Protein AF-A0AAJ2X4T7-F1 (afdb_monomer_lite)

Foldseek 3Di:
DEDEDAEDDPDDCQVQLVVQVVCVVVVVDAYAAEYEHNYPQVVSVSSHPDRHWYFDHPVVVQVVVLVVVQVVQVVPDDVPDDDDRDDQCPPPHRTHD

InterPro domains:
  IPR036465 von Willebrand factor A-like domain superfamily [G3DSA:3.40.50.410] (1-83)
  IPR036465 von Willebrand factor A-like domain superfamily [SSF53300] (1-52)

Structure (mmCIF, N/CA/C/O backbone):
data_AF-A0AAJ2X4T7-F1
#
_entry.id   AF-A0AAJ2X4T7-F1
#
loop_
_atom_site.group_PDB
_atom_site.id
_atom_site.type_symbol
_atom_site.label_atom_id
_atom_site.label_alt_id
_atom_site.label_comp_id
_atom_site.label_asym_id
_atom_site.label_entity_id
_atom_site.label_seq_id
_atom_site.pdbx_PDB_ins_code
_atom_site.Cartn_x
_atom_site.Cartn_y
_atom_site.Cartn_z
_atom_site.occupancy
_atom_site.B_iso_or_equiv
_atom_site.auth_seq_id
_atom_site.auth_comp_id
_atom_site.auth_asym_id
_atom_site.auth_atom_id
_atom_site.pdbx_PDB_model_num
ATOM 1 N N . MET A 1 1 ? 6.570 3.878 4.299 1.00 87.31 1 MET A N 1
ATOM 2 C CA . MET A 1 1 ? 6.240 4.659 3.092 1.00 87.31 1 MET A CA 1
ATOM 3 C C . MET A 1 1 ? 4.856 4.251 2.613 1.00 87.31 1 MET A C 1
ATOM 5 O O . MET A 1 1 ? 4.549 3.065 2.663 1.00 87.31 1 MET A O 1
ATOM 9 N N . PHE A 1 2 ? 4.034 5.217 2.200 1.00 91.25 2 PHE A N 1
ATOM 10 C CA . PHE A 1 2 ? 2.696 4.983 1.649 1.00 91.25 2 PHE A CA 1
ATOM 11 C C . PHE A 1 2 ? 2.661 5.442 0.196 1.00 91.25 2 PHE A C 1
ATOM 13 O O . PHE A 1 2 ? 3.102 6.550 -0.100 1.00 91.25 2 PHE A O 1
ATOM 20 N N . LEU A 1 3 ? 2.119 4.598 -0.675 1.00 94.00 3 LEU A N 1
ATOM 21 C CA . LEU A 1 3 ? 1.704 4.953 -2.026 1.00 94.00 3 LEU A CA 1
ATOM 22 C C . LEU A 1 3 ? 0.180 4.881 -2.061 1.00 94.00 3 LEU A C 1
ATOM 24 O O . LEU A 1 3 ? -0.373 3.834 -1.739 1.00 94.00 3 LEU A O 1
ATOM 28 N N . ILE A 1 4 ? -0.481 5.973 -2.439 1.00 95.12 4 ILE A N 1
ATOM 29 C CA . ILE A 1 4 ? -1.933 6.014 -2.625 1.00 95.12 4 ILE A CA 1
ATOM 30 C C . ILE A 1 4 ? -2.214 6.467 -4.057 1.00 95.12 4 ILE A C 1
ATOM 32 O O . ILE A 1 4 ? -1.701 7.507 -4.465 1.00 95.12 4 ILE A O 1
ATOM 36 N N . THR A 1 5 ? -2.981 5.693 -4.824 1.00 94.75 5 THR A N 1
ATOM 37 C CA . THR A 1 5 ? -3.282 6.000 -6.234 1.00 94.75 5 THR A CA 1
ATOM 38 C C . THR A 1 5 ? -4.647 5.464 -6.647 1.00 94.75 5 THR A C 1
ATOM 40 O O . THR A 1 5 ? -5.119 4.490 -6.073 1.00 94.75 5 THR A O 1
ATOM 43 N N . ASP A 1 6 ? -5.261 6.097 -7.637 1.00 93.62 6 ASP A N 1
ATOM 44 C CA . ASP A 1 6 ? -6.501 5.715 -8.318 1.00 93.62 6 ASP A CA 1
ATOM 45 C C . ASP A 1 6 ? -6.266 5.270 -9.777 1.00 93.62 6 ASP A C 1
ATOM 47 O O . ASP A 1 6 ? -7.220 5.076 -10.525 1.00 93.62 6 ASP A O 1
ATOM 51 N N . GLY A 1 7 ? -5.005 5.098 -10.195 1.00 92.25 7 GLY A N 1
ATOM 52 C CA . GLY A 1 7 ? -4.654 4.860 -11.596 1.00 92.25 7 GLY A CA 1
ATOM 53 C C . GLY A 1 7 ? -3.581 3.797 -11.826 1.00 92.25 7 GLY A C 1
ATOM 54 O O . GLY A 1 7 ? -3.262 2.983 -10.954 1.00 92.25 7 GLY A O 1
ATOM 55 N N . SER A 1 8 ? -3.024 3.820 -13.037 1.00 92.12 8 SER A N 1
ATOM 56 C CA . SER A 1 8 ? -1.947 2.936 -13.495 1.00 92.12 8 SER A CA 1
ATOM 57 C C . SER A 1 8 ? -0.673 3.741 -13.767 1.00 92.12 8 SER A C 1
ATOM 59 O O . SER A 1 8 ? -0.764 4.907 -14.162 1.00 92.12 8 SER A O 1
ATOM 61 N N . PRO A 1 9 ? 0.526 3.152 -13.606 1.00 90.50 9 PRO A N 1
ATOM 62 C CA . PRO A 1 9 ? 1.765 3.836 -13.959 1.00 90.50 9 PRO A CA 1
ATOM 63 C C . PRO A 1 9 ? 1.812 4.221 -15.441 1.00 90.50 9 PRO A C 1
ATOM 65 O O . PRO A 1 9 ? 1.490 3.412 -16.309 1.00 90.50 9 PRO A O 1
ATOM 68 N N . THR A 1 10 ? 2.280 5.433 -15.727 1.00 92.50 10 THR A N 1
ATOM 69 C CA . THR A 1 10 ? 2.510 5.936 -17.093 1.00 92.50 10 THR A CA 1
ATOM 70 C C . THR A 1 10 ? 3.921 5.659 -17.608 1.00 92.50 10 THR A C 1
ATOM 72 O O . THR A 1 10 ? 4.160 5.723 -18.809 1.00 92.50 10 THR A O 1
ATOM 75 N N . ASP A 1 11 ? 4.845 5.322 -16.706 1.00 92.75 11 ASP A N 1
ATOM 76 C CA . ASP A 1 11 ? 6.278 5.201 -16.970 1.00 92.75 11 ASP A CA 1
ATOM 77 C C . ASP A 1 11 ? 6.858 3.898 -16.396 1.00 92.75 11 ASP A C 1
ATOM 79 O O . ASP A 1 11 ? 6.178 3.107 -15.733 1.00 92.75 11 ASP A O 1
ATOM 83 N N . ALA A 1 12 ? 8.151 3.669 -16.632 1.00 94.94 12 ALA A N 1
ATOM 84 C CA . ALA A 1 12 ? 8.864 2.496 -16.135 1.00 94.94 12 ALA A CA 1
ATOM 85 C C . ALA A 1 12 ? 8.950 2.477 -14.593 1.00 94.94 12 ALA A C 1
ATOM 87 O O . ALA A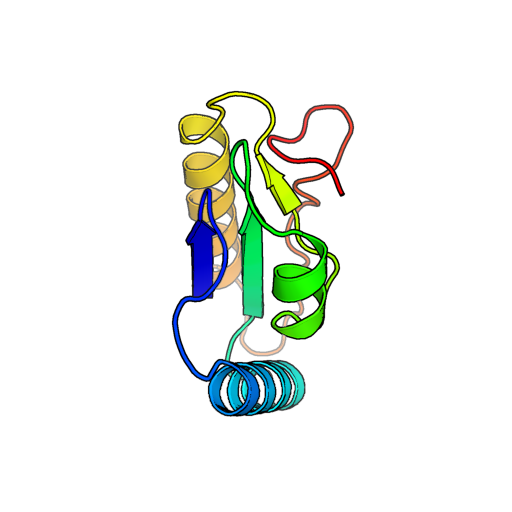 1 12 ? 9.729 3.205 -13.978 1.00 94.94 12 ALA A O 1
ATOM 88 N N . TRP A 1 13 ? 8.185 1.585 -13.962 1.00 95.44 13 TRP A N 1
ATOM 89 C CA . TRP A 1 13 ? 8.082 1.439 -12.504 1.00 95.44 13 TRP A CA 1
ATOM 90 C C . TRP A 1 13 ? 8.900 0.264 -11.939 1.00 95.44 13 TRP A C 1
ATOM 92 O O . TRP A 1 13 ? 9.069 0.142 -10.725 1.00 95.44 13 TRP A O 1
ATOM 102 N N . GLN A 1 14 ? 9.451 -0.603 -12.794 1.00 96.94 14 GLN A N 1
ATOM 103 C CA . GLN A 1 14 ? 10.110 -1.853 -12.396 1.00 96.94 14 GLN A CA 1
ATOM 104 C C . GLN A 1 14 ? 11.338 -1.609 -11.510 1.00 96.94 14 GLN A C 1
ATOM 106 O O . GLN A 1 14 ? 11.561 -2.334 -10.540 1.00 96.94 14 GLN A O 1
ATOM 111 N N . ARG A 1 15 ? 12.114 -0.552 -11.794 1.00 96.88 15 ARG A N 1
ATOM 112 C CA . ARG A 1 15 ? 13.255 -0.162 -10.952 1.00 96.88 15 ARG A CA 1
ATOM 113 C C . ARG A 1 15 ? 12.800 0.269 -9.557 1.00 96.88 15 ARG A C 1
ATOM 115 O O . ARG A 1 15 ? 13.411 -0.140 -8.576 1.00 96.88 15 ARG A O 1
ATOM 122 N N . ALA A 1 16 ? 11.727 1.053 -9.460 1.00 94.75 16 ALA A N 1
ATOM 123 C CA . ALA A 1 16 ? 11.167 1.456 -8.172 1.00 94.75 16 ALA A CA 1
ATOM 124 C C . ALA A 1 16 ? 10.670 0.236 -7.382 1.00 94.75 16 ALA A C 1
ATOM 126 O O . ALA A 1 16 ? 10.964 0.115 -6.198 1.00 94.75 16 ALA A O 1
ATOM 127 N N . ALA A 1 17 ? 10.017 -0.717 -8.049 1.00 96.44 17 ALA A N 1
ATOM 128 C CA . ALA A 1 17 ? 9.589 -1.969 -7.431 1.00 96.44 17 ALA A CA 1
ATOM 129 C C . ALA A 1 17 ? 10.761 -2.822 -6.905 1.00 96.44 17 ALA A C 1
ATOM 131 O O . ALA A 1 17 ? 10.622 -3.494 -5.885 1.00 96.44 17 ALA A O 1
ATOM 132 N N . ALA A 1 18 ? 11.917 -2.819 -7.576 1.00 97.06 18 ALA A N 1
ATOM 133 C CA . ALA A 1 18 ? 13.117 -3.491 -7.070 1.00 97.06 18 ALA A CA 1
ATOM 134 C C . ALA A 1 18 ? 13.653 -2.810 -5.797 1.00 97.06 18 ALA A C 1
ATOM 136 O O . ALA A 1 18 ? 13.921 -3.488 -4.808 1.00 97.06 18 ALA A O 1
ATOM 137 N N . LEU A 1 19 ? 13.718 -1.475 -5.792 1.00 96.12 19 LEU A N 1
ATOM 138 C CA . LEU A 1 19 ? 14.166 -0.689 -4.636 1.00 96.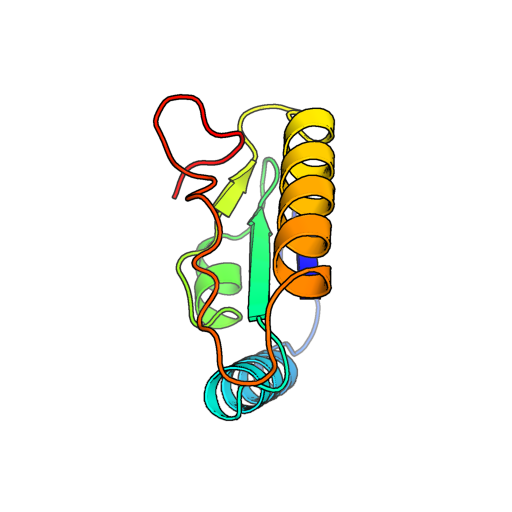12 19 LEU A CA 1
ATOM 139 C C . LEU A 1 19 ? 13.224 -0.822 -3.432 1.00 96.12 19 LEU A C 1
ATOM 141 O O . LEU A 1 19 ? 13.683 -0.881 -2.294 1.00 96.12 19 LEU A O 1
ATOM 145 N N . VAL A 1 20 ? 11.909 -0.898 -3.668 1.00 96.12 20 VAL A N 1
ATOM 146 C CA . VAL A 1 20 ? 10.919 -1.161 -2.612 1.00 96.12 20 VAL A CA 1
ATOM 147 C C . VAL A 1 20 ? 11.191 -2.510 -1.951 1.00 96.12 20 VAL A C 1
ATOM 149 O O . VAL A 1 20 ? 11.310 -2.570 -0.729 1.00 96.12 20 VAL A O 1
ATOM 152 N N . ARG A 1 21 ? 11.359 -3.574 -2.746 1.00 95.00 21 ARG A N 1
ATOM 153 C CA . ARG A 1 21 ? 11.657 -4.917 -2.225 1.00 95.00 21 ARG A CA 1
ATOM 154 C C . ARG A 1 21 ? 1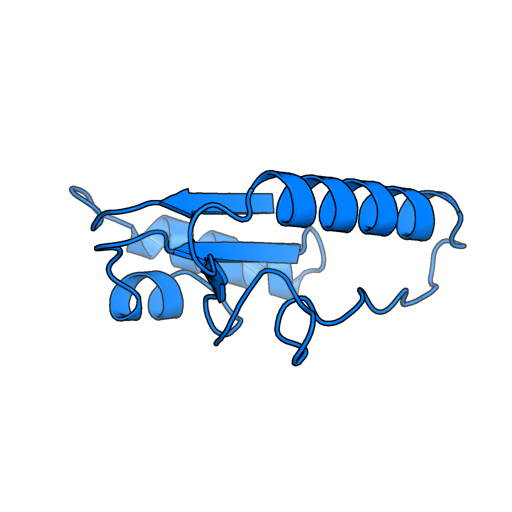2.954 -4.954 -1.429 1.00 95.00 21 ARG A C 1
ATOM 156 O O . ARG A 1 21 ? 12.987 -5.541 -0.353 1.00 95.00 21 ARG A O 1
ATOM 163 N N . GLU A 1 22 ? 14.010 -4.325 -1.938 1.00 95.94 22 GLU A N 1
ATOM 164 C CA . GLU A 1 22 ? 15.297 -4.245 -1.244 1.00 95.94 22 GLU A CA 1
ATOM 165 C C . GLU A 1 22 ? 15.173 -3.490 0.088 1.00 95.94 22 GLU A C 1
ATOM 167 O O . GLU A 1 22 ? 15.645 -3.966 1.122 1.00 95.94 22 GLU A O 1
ATOM 172 N N . GLY A 1 23 ? 14.486 -2.344 0.093 1.00 93.81 23 GLY A N 1
ATOM 173 C CA . GLY A 1 23 ? 14.264 -1.542 1.295 1.00 93.81 23 GLY A CA 1
ATOM 174 C C . GLY A 1 23 ? 13.436 -2.256 2.366 1.00 93.81 23 GLY A C 1
ATOM 175 O O . GLY A 1 23 ? 13.742 -2.140 3.554 1.00 93.81 23 GLY A O 1
ATOM 176 N N . GLU A 1 24 ? 12.431 -3.040 1.967 1.00 92.19 24 GLU A N 1
ATOM 177 C CA . GLU A 1 24 ? 11.662 -3.869 2.901 1.00 92.19 24 GLU A CA 1
ATOM 178 C C . GLU A 1 24 ? 12.466 -5.080 3.400 1.00 92.19 24 GLU A C 1
ATOM 180 O O . GLU A 1 24 ? 12.462 -5.362 4.599 1.00 92.19 24 GLU A O 1
ATOM 185 N N . ALA A 1 25 ? 13.209 -5.766 2.523 1.00 92.00 25 ALA A N 1
ATOM 186 C CA . ALA A 1 25 ? 14.041 -6.917 2.892 1.00 92.00 25 ALA A CA 1
ATOM 187 C C . ALA A 1 25 ? 15.156 -6.540 3.883 1.00 92.00 25 ALA A C 1
ATOM 189 O O . ALA A 1 25 ? 15.460 -7.295 4.807 1.00 92.00 25 ALA A O 1
ATOM 190 N N . THR A 1 26 ? 15.726 -5.344 3.724 1.00 92.94 26 THR A N 1
ATOM 191 C CA . THR A 1 26 ? 16.736 -4.770 4.629 1.00 92.94 26 THR A CA 1
ATOM 192 C C . THR A 1 26 ? 16.137 -4.127 5.883 1.00 92.94 26 THR A C 1
ATOM 194 O O . THR A 1 26 ? 16.881 -3.650 6.735 1.00 92.94 26 THR A O 1
ATOM 197 N N . LYS A 1 27 ? 14.803 -4.144 6.037 1.00 86.69 27 LYS A N 1
ATOM 198 C CA . LYS A 1 27 ? 14.056 -3.524 7.147 1.00 86.69 27 LYS A CA 1
ATOM 199 C C . LYS A 1 27 ? 14.285 -2.012 7.289 1.00 86.69 27 LYS A C 1
ATOM 201 O O . LYS A 1 27 ? 14.025 -1.453 8.353 1.00 86.69 27 LYS A O 1
ATOM 206 N N . ASN A 1 28 ? 14.710 -1.338 6.220 1.00 87.50 28 ASN A N 1
ATOM 207 C CA . ASN A 1 28 ? 14.905 0.114 6.208 1.00 87.50 28 ASN A CA 1
ATOM 208 C C . ASN A 1 28 ? 13.570 0.863 6.306 1.00 87.50 28 ASN A C 1
ATOM 210 O O . ASN A 1 28 ? 13.478 1.918 6.933 1.00 87.50 28 ASN A O 1
ATOM 214 N N . PHE A 1 29 ? 12.521 0.323 5.687 1.00 87.50 29 PHE A N 1
ATOM 215 C CA . PHE A 1 29 ? 11.157 0.827 5.809 1.00 87.50 29 PHE A CA 1
ATOM 216 C C . PHE A 1 29 ? 10.138 -0.288 5.575 1.00 87.50 29 PHE A C 1
ATOM 218 O O . PHE A 1 29 ? 10.454 -1.335 5.025 1.00 87.50 29 PHE A O 1
ATOM 225 N N . GLN A 1 30 ? 8.887 -0.029 5.957 1.00 88.00 30 GLN A N 1
ATOM 226 C CA . GLN A 1 30 ? 7.727 -0.799 5.501 1.00 88.00 30 GLN A CA 1
ATOM 227 C C . GLN A 1 30 ? 7.016 -0.030 4.387 1.00 88.00 30 GLN A C 1
ATOM 229 O O . GLN A 1 30 ? 6.871 1.196 4.491 1.00 88.00 30 GLN A O 1
ATOM 234 N N . PHE A 1 31 ? 6.566 -0.718 3.340 1.00 92.62 31 PHE A N 1
ATOM 235 C CA . PHE A 1 31 ? 5.874 -0.123 2.199 1.00 92.62 31 PHE A CA 1
ATOM 236 C C . PHE A 1 31 ? 4.412 -0.577 2.142 1.00 92.62 31 PHE A C 1
ATOM 238 O O . PHE A 1 31 ? 4.107 -1.765 2.199 1.00 92.62 31 PHE A O 1
ATOM 245 N N . PHE A 1 32 ? 3.500 0.383 2.007 1.00 93.12 32 PHE A N 1
ATOM 246 C CA . PHE A 1 32 ? 2.066 0.134 1.883 1.00 93.12 32 PHE A CA 1
ATOM 247 C C . PHE A 1 32 ? 1.564 0.729 0.569 1.00 93.12 32 PHE A C 1
ATOM 249 O O . PHE A 1 32 ? 1.575 1.949 0.396 1.00 93.12 32 PHE A O 1
ATOM 256 N N . ALA A 1 33 ? 1.131 -0.139 -0.345 1.00 95.88 33 ALA A N 1
ATOM 257 C CA . ALA A 1 33 ? 0.438 0.246 -1.568 1.00 95.88 33 ALA A CA 1
ATOM 258 C C . ALA A 1 33 ? -1.070 0.273 -1.302 1.00 95.88 33 ALA A C 1
ATOM 260 O O . ALA A 1 33 ? -1.630 -0.740 -0.889 1.00 95.88 33 ALA A O 1
ATOM 261 N N . VAL A 1 34 ? -1.709 1.419 -1.524 1.00 96.00 34 VAL A N 1
ATOM 262 C CA . VAL A 1 34 ? -3.142 1.626 -1.312 1.00 96.00 34 VAL A CA 1
ATOM 263 C C . VAL A 1 34 ? -3.788 2.084 -2.619 1.00 96.00 34 VAL A C 1
ATOM 265 O O . VAL A 1 34 ? -3.516 3.177 -3.112 1.00 96.00 34 VAL A O 1
ATOM 268 N N . GLY A 1 35 ? -4.647 1.244 -3.180 1.00 95.88 35 GLY A N 1
ATOM 269 C CA . GLY A 1 35 ? -5.490 1.579 -4.317 1.00 95.88 35 GLY A CA 1
ATOM 270 C C . GLY A 1 35 ? -6.772 2.275 -3.869 1.00 95.88 35 GLY A C 1
ATOM 271 O O . GLY A 1 35 ? -7.440 1.845 -2.928 1.00 95.88 35 GLY A O 1
ATOM 272 N N . VAL A 1 36 ? -7.128 3.343 -4.566 1.00 95.25 36 VAL A N 1
ATOM 273 C CA . VAL A 1 36 ? -8.436 3.999 -4.529 1.00 95.25 36 VAL A CA 1
ATOM 274 C C . VAL A 1 36 ? -9.134 3.674 -5.850 1.00 95.25 36 VAL A C 1
ATOM 276 O O . VAL A 1 36 ? -8.476 3.283 -6.807 1.00 95.25 36 VAL A O 1
ATOM 279 N N . GLN A 1 37 ? -10.464 3.746 -5.886 1.00 87.56 37 GLN A N 1
ATOM 280 C CA . GLN A 1 37 ? -11.315 3.456 -7.052 1.00 87.56 37 GLN A CA 1
ATOM 281 C C . GLN A 1 37 ? -10.613 3.610 -8.416 1.00 87.56 37 GLN A C 1
ATOM 283 O O . GLN A 1 37 ? -10.168 4.699 -8.751 1.00 87.56 37 GLN A O 1
ATOM 288 N N . GLY A 1 38 ? -10.553 2.532 -9.205 1.00 87.56 38 GLY A N 1
ATOM 289 C CA . GLY A 1 38 ? -9.924 2.543 -10.534 1.00 87.56 38 GLY A CA 1
ATOM 290 C C . GLY A 1 38 ? -8.429 2.205 -10.564 1.00 87.56 38 GLY A C 1
ATOM 291 O O . GLY A 1 38 ? -7.888 2.014 -11.650 1.00 87.56 38 GLY A O 1
ATOM 292 N N . ALA A 1 39 ? -7.777 2.055 -9.406 1.00 94.75 39 ALA A N 1
ATOM 293 C CA . ALA A 1 39 ? -6.367 1.684 -9.338 1.00 94.75 39 ALA A CA 1
ATOM 294 C C . ALA A 1 39 ? -6.065 0.313 -9.959 1.00 94.75 39 ALA A C 1
ATOM 296 O O . ALA A 1 39 ? -6.794 -0.663 -9.763 1.00 94.75 39 ALA A O 1
ATOM 297 N N . ASP A 1 40 ? -4.915 0.226 -10.625 1.00 95.31 40 ASP A N 1
ATOM 298 C CA . ASP A 1 40 ? -4.369 -1.032 -11.131 1.00 95.31 40 ASP A CA 1
ATOM 299 C C . ASP A 1 40 ? -3.732 -1.840 -9.990 1.00 95.31 40 ASP A C 1
ATOM 301 O O . ASP A 1 40 ? -2.542 -1.718 -9.673 1.00 95.31 40 ASP A O 1
ATOM 305 N N . MET A 1 41 ? -4.562 -2.667 -9.354 1.00 95.44 41 MET A N 1
ATOM 306 C CA . MET A 1 41 ? -4.165 -3.515 -8.229 1.00 95.44 41 MET A CA 1
ATOM 307 C C . MET A 1 41 ? -3.133 -4.578 -8.629 1.00 95.44 41 MET A C 1
ATOM 309 O O . MET A 1 41 ? -2.275 -4.921 -7.814 1.00 95.44 41 MET A O 1
ATOM 313 N N . ASP A 1 42 ? -3.150 -5.048 -9.880 1.00 95.50 42 ASP A N 1
ATOM 314 C CA . ASP A 1 42 ? -2.183 -6.031 -10.374 1.00 95.50 42 ASP A CA 1
ATOM 315 C C . ASP A 1 42 ? -0.782 -5.423 -10.431 1.00 95.50 42 ASP A C 1
ATOM 317 O O . ASP A 1 42 ? 0.200 -6.027 -9.987 1.00 95.50 42 ASP A O 1
ATOM 321 N N . THR A 1 43 ? -0.669 -4.203 -10.955 1.00 95.94 43 THR A N 1
ATOM 322 C CA . THR A 1 43 ? 0.605 -3.486 -10.989 1.00 95.94 43 THR A CA 1
ATOM 323 C C . THR A 1 43 ? 1.044 -3.055 -9.591 1.00 95.94 43 THR A C 1
ATOM 325 O O . THR A 1 43 ? 2.220 -3.216 -9.255 1.00 95.94 43 THR A O 1
ATOM 328 N N . LEU A 1 44 ? 0.128 -2.608 -8.726 1.00 95.62 44 LEU A N 1
ATOM 329 C CA . LEU A 1 44 ? 0.453 -2.319 -7.324 1.00 95.62 44 LEU A CA 1
ATOM 330 C C . LEU A 1 44 ? 0.993 -3.551 -6.586 1.00 95.62 44 LEU A C 1
ATOM 332 O O . LEU A 1 44 ? 1.977 -3.437 -5.852 1.00 95.62 44 LEU A O 1
ATOM 336 N N . GLY A 1 45 ? 0.422 -4.733 -6.831 1.00 95.38 45 GLY A N 1
ATOM 337 C CA . GLY A 1 45 ? 0.917 -5.998 -6.286 1.00 95.38 45 GLY A CA 1
ATOM 338 C C . GLY A 1 45 ? 2.301 -6.385 -6.808 1.00 95.38 45 GLY A C 1
ATOM 339 O O . GLY A 1 45 ? 3.074 -7.024 -6.101 1.00 95.38 45 GLY A O 1
ATOM 340 N N . LYS A 1 46 ? 2.674 -5.945 -8.016 1.00 95.81 46 LYS A N 1
ATOM 341 C CA . LYS A 1 46 ? 4.042 -6.106 -8.534 1.00 95.81 46 LYS A CA 1
ATOM 342 C C . LYS A 1 46 ? 5.019 -5.066 -7.982 1.00 95.81 46 LYS A C 1
ATOM 344 O O . LYS A 1 46 ? 6.227 -5.296 -8.059 1.00 95.81 46 LYS A O 1
ATOM 349 N N . ILE A 1 47 ? 4.543 -3.931 -7.472 1.00 95.38 47 ILE A N 1
ATOM 350 C CA . ILE A 1 47 ? 5.386 -2.898 -6.851 1.00 95.38 47 ILE A CA 1
ATOM 351 C C . ILE A 1 47 ? 5.646 -3.219 -5.378 1.00 95.38 47 ILE A C 1
ATOM 353 O O . ILE A 1 47 ? 6.770 -3.050 -4.909 1.00 95.38 47 ILE A O 1
ATOM 357 N N . SER A 1 48 ? 4.624 -3.676 -4.657 1.00 93.44 48 SER A N 1
ATOM 358 C CA . SER A 1 48 ? 4.711 -3.998 -3.233 1.00 93.44 48 SER A CA 1
ATOM 359 C C . SER A 1 48 ? 5.247 -5.413 -2.987 1.00 93.44 48 SER A C 1
ATOM 361 O O . SER A 1 48 ? 5.086 -6.308 -3.814 1.00 93.44 48 SER A O 1
ATOM 363 N N . SER A 1 49 ? 5.871 -5.636 -1.826 1.00 91.44 49 SER A N 1
ATOM 364 C CA . S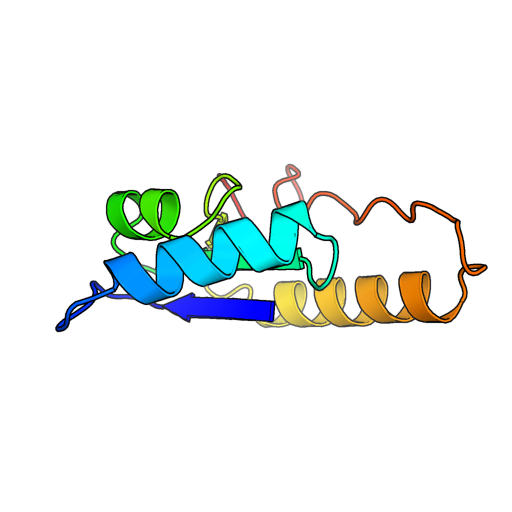ER A 1 49 ? 6.188 -6.992 -1.343 1.00 91.44 49 SER A CA 1
ATOM 365 C C . SER A 1 49 ? 4.995 -7.649 -0.638 1.00 91.44 49 SER A C 1
ATOM 367 O O . SER A 1 49 ? 4.993 -8.858 -0.412 1.00 91.44 49 SER A O 1
ATOM 369 N N . ARG A 1 50 ? 3.994 -6.851 -0.252 1.00 90.75 50 ARG A N 1
ATOM 370 C CA . ARG A 1 50 ? 2.769 -7.270 0.435 1.00 90.75 50 ARG A CA 1
ATOM 371 C C . ARG A 1 50 ? 1.586 -7.147 -0.518 1.00 90.75 50 ARG A C 1
ATOM 373 O O . ARG A 1 50 ? 1.667 -6.458 -1.532 1.00 90.75 50 ARG A O 1
ATOM 380 N N . ALA A 1 51 ? 0.471 -7.785 -0.175 1.00 93.75 51 ALA A N 1
ATOM 381 C CA . ALA A 1 51 ? -0.756 -7.574 -0.929 1.00 93.75 51 ALA A CA 1
ATOM 382 C C . ALA A 1 51 ? -1.163 -6.084 -0.851 1.00 93.75 51 ALA A C 1
ATOM 384 O O . ALA A 1 51 ? -1.151 -5.517 0.251 1.00 93.75 51 ALA A O 1
ATOM 385 N N . PRO A 1 52 ? -1.464 -5.434 -1.989 1.00 95.25 52 PRO A N 1
ATOM 386 C CA . PRO A 1 52 ? -1.924 -4.054 -1.998 1.00 95.25 52 PRO A CA 1
ATOM 387 C C . PRO A 1 52 ? -3.286 -3.955 -1.308 1.00 95.25 52 PRO A C 1
ATOM 389 O O . PRO A 1 52 ? -4.080 -4.890 -1.330 1.00 95.25 52 PRO A O 1
ATOM 392 N N . LEU A 1 53 ? -3.549 -2.815 -0.680 1.00 95.50 53 LEU A N 1
ATOM 393 C CA . LEU A 1 53 ? -4.780 -2.559 0.056 1.00 95.50 53 LEU A CA 1
ATOM 394 C C . LEU A 1 53 ? -5.736 -1.737 -0.800 1.00 95.50 53 LEU A C 1
ATOM 396 O O . LEU A 1 53 ? -5.334 -0.734 -1.379 1.00 95.50 53 LEU A O 1
ATOM 400 N N . HIS A 1 54 ? -7.008 -2.099 -0.837 1.00 95.25 54 HIS A N 1
ATOM 401 C CA . HIS A 1 54 ? -8.051 -1.257 -1.402 1.00 95.25 54 HIS A CA 1
ATOM 402 C C . HIS A 1 54 ? -8.662 -0.376 -0.311 1.00 95.25 54 HIS A C 1
ATOM 404 O O . HIS A 1 54 ? -9.089 -0.876 0.732 1.00 95.25 54 HIS A O 1
ATOM 410 N N . LEU A 1 55 ? -8.725 0.937 -0.5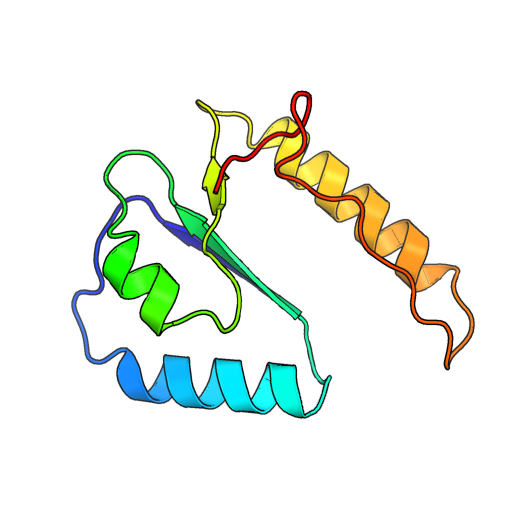36 1.00 95.44 55 LEU A N 1
ATOM 411 C CA . LEU A 1 55 ? -9.390 1.858 0.380 1.00 95.44 55 LEU A CA 1
ATOM 412 C C . LEU A 1 55 ? -10.905 1.631 0.322 1.00 95.44 55 LEU A C 1
ATOM 414 O O . LEU A 1 55 ? -11.533 1.803 -0.722 1.00 95.44 55 LEU A O 1
ATOM 418 N N . LYS A 1 56 ? -11.525 1.278 1.452 1.00 92.19 56 LYS A N 1
ATOM 419 C CA . LYS A 1 56 ? -12.980 1.099 1.508 1.00 92.19 56 LYS A CA 1
ATOM 420 C C . LYS A 1 56 ? -13.669 2.465 1.407 1.00 92.19 56 LYS A C 1
ATOM 422 O O . LYS A 1 56 ? -13.671 3.236 2.367 1.00 92.19 56 LYS A O 1
ATOM 427 N N . GLY A 1 57 ? -14.294 2.764 0.270 1.00 88.50 57 GLY A N 1
ATOM 428 C CA . GLY A 1 57 ? -14.940 4.061 0.041 1.00 88.50 57 GLY A CA 1
ATOM 429 C C . GLY A 1 57 ? -13.930 5.214 0.116 1.00 88.50 57 GLY A C 1
ATOM 430 O O . GLY A 1 57 ? -12.869 5.148 -0.491 1.00 88.50 57 GLY A O 1
ATOM 431 N N . LEU A 1 58 ? -14.241 6.266 0.881 1.00 86.94 58 LEU A N 1
ATOM 432 C CA . LEU A 1 58 ? -13.347 7.414 1.116 1.00 86.94 58 LEU A CA 1
ATOM 433 C C . LEU A 1 58 ? -12.809 7.441 2.556 1.00 86.94 58 LEU A C 1
ATOM 435 O O . LEU A 1 58 ? -12.710 8.498 3.182 1.00 86.94 58 LEU A O 1
ATOM 439 N N . GLN A 1 59 ? -12.455 6.277 3.109 1.00 92.88 59 GLN A N 1
ATOM 440 C CA . GLN A 1 59 ? -11.979 6.131 4.494 1.00 92.88 59 GLN A CA 1
ATOM 441 C C . GLN A 1 59 ? -10.546 6.651 4.747 1.00 92.88 59 GLN A C 1
ATOM 443 O O . GLN A 1 59 ? -9.817 6.128 5.588 1.00 92.88 59 GLN A O 1
ATOM 448 N N . PHE A 1 60 ? -10.137 7.738 4.087 1.00 91.69 60 PHE A N 1
ATOM 449 C CA . PHE A 1 60 ? -8.844 8.397 4.311 1.00 91.69 60 PHE A CA 1
ATOM 450 C C . PHE A 1 60 ? -8.646 8.826 5.765 1.00 91.69 60 PHE A C 1
ATOM 452 O O . PHE A 1 60 ? -7.557 8.690 6.316 1.00 91.69 60 PHE A O 1
ATOM 459 N N . LYS A 1 61 ? -9.707 9.319 6.414 1.00 93.62 61 LYS A N 1
ATOM 460 C CA . LYS A 1 61 ? -9.657 9.717 7.826 1.00 93.62 61 LYS A CA 1
ATOM 461 C C . LYS A 1 61 ? -9.224 8.556 8.721 1.00 93.62 61 LYS A C 1
ATOM 463 O O . LYS A 1 61 ? -8.379 8.739 9.594 1.00 93.62 61 LYS A O 1
ATOM 468 N N . GLU A 1 62 ? -9.788 7.374 8.498 1.00 94.00 62 GLU A N 1
ATOM 469 C CA . GLU A 1 62 ? -9.471 6.185 9.287 1.00 94.00 62 GLU A CA 1
ATOM 470 C C . GLU A 1 62 ? -8.083 5.631 8.936 1.00 94.00 62 GLU A C 1
ATOM 472 O O . GLU A 1 62 ? -7.343 5.256 9.845 1.00 94.00 62 GLU A O 1
ATOM 477 N N . LEU A 1 63 ? -7.663 5.715 7.666 1.00 93.31 63 LEU A N 1
ATOM 478 C CA . LEU A 1 63 ? -6.282 5.441 7.248 1.00 93.31 63 LEU A CA 1
ATOM 479 C C . LEU A 1 63 ? -5.279 6.312 8.017 1.00 93.31 63 LEU A C 1
ATOM 481 O O . LEU A 1 63 ? -4.339 5.790 8.619 1.00 93.31 63 LEU A O 1
ATOM 485 N N . PHE A 1 64 ? -5.472 7.634 8.042 1.00 91.62 64 PHE A N 1
ATOM 486 C CA . PHE A 1 64 ? -4.536 8.544 8.709 1.00 91.62 64 PHE A CA 1
ATOM 487 C C . PHE A 1 64 ? -4.542 8.390 10.232 1.00 91.62 64 PHE A C 1
ATOM 489 O O . PHE A 1 64 ? -3.484 8.475 10.856 1.00 91.62 64 PHE A O 1
ATOM 496 N N . LYS A 1 65 ? -5.698 8.098 10.841 1.00 92.31 65 LYS A N 1
ATOM 497 C CA . LYS A 1 65 ? -5.770 7.729 12.264 1.00 92.31 65 LYS A CA 1
ATOM 498 C C . LYS A 1 65 ? -4.979 6.458 12.555 1.00 92.31 65 LYS A C 1
ATOM 500 O O . LYS A 1 65 ? -4.174 6.435 13.483 1.00 92.31 65 LYS A O 1
ATOM 505 N N . TRP A 1 66 ? -5.175 5.414 11.752 1.00 91.38 66 TRP A N 1
ATOM 506 C CA . TRP A 1 66 ? -4.441 4.159 11.888 1.00 91.38 66 TRP A CA 1
ATOM 507 C C . TRP A 1 66 ? -2.928 4.373 11.726 1.00 91.38 66 TRP A C 1
ATOM 509 O O . TRP A 1 66 ? -2.144 3.833 12.509 1.00 91.38 66 TRP A O 1
ATOM 519 N N . LEU A 1 67 ? -2.509 5.223 10.782 1.00 89.25 67 LEU A N 1
ATOM 520 C CA . LEU A 1 67 ? -1.104 5.581 10.582 1.00 89.25 67 LEU A CA 1
ATOM 521 C C . LEU A 1 67 ? -0.525 6.334 11.788 1.00 89.25 67 LEU A C 1
ATOM 523 O O . LEU A 1 67 ? 0.556 5.993 12.266 1.00 89.25 67 LEU A O 1
ATOM 527 N N . SER A 1 68 ? -1.254 7.318 12.319 1.00 88.62 68 SER A N 1
ATOM 528 C CA . SER A 1 68 ? -0.846 8.080 13.506 1.00 88.62 68 SER A CA 1
ATOM 529 C C . SER A 1 68 ? -0.678 7.178 14.737 1.00 88.62 68 SER A C 1
ATOM 531 O O . SER A 1 68 ? 0.335 7.260 15.441 1.00 88.62 68 SER A O 1
ATOM 533 N N . ASN A 1 69 ? -1.616 6.248 14.948 1.00 87.88 69 ASN A N 1
ATOM 534 C CA . ASN A 1 69 ? -1.545 5.256 16.022 1.00 87.88 69 ASN A CA 1
ATOM 535 C C . ASN A 1 69 ? -0.350 4.310 15.840 1.00 87.88 69 ASN A C 1
ATOM 537 O O . ASN A 1 69 ? 0.383 4.045 16.792 1.00 87.88 69 ASN A O 1
ATOM 541 N N . SER A 1 70 ? -0.118 3.854 14.608 1.00 84.94 70 SER A N 1
ATOM 542 C CA . SER A 1 70 ? 1.008 2.988 14.245 1.00 84.94 70 SER A CA 1
ATOM 543 C C . SER A 1 70 ? 2.356 3.651 14.534 1.00 84.94 70 SER A C 1
ATOM 545 O O . SER A 1 70 ? 3.215 3.056 15.182 1.00 84.94 70 SER A O 1
ATOM 547 N N . MET A 1 71 ? 2.536 4.910 14.124 1.00 82.19 71 MET A N 1
ATOM 548 C CA . MET A 1 71 ? 3.760 5.669 14.405 1.00 82.19 71 MET A CA 1
ATOM 549 C C . MET A 1 71 ? 3.956 5.919 15.901 1.00 82.19 71 MET A C 1
ATOM 551 O O . MET A 1 71 ? 5.077 5.817 16.397 1.00 82.19 71 MET A O 1
ATOM 555 N N . SER A 1 72 ? 2.874 6.199 16.631 1.00 82.31 72 SER A N 1
ATOM 556 C CA . SER A 1 72 ? 2.925 6.383 18.086 1.00 82.31 72 SER A CA 1
ATOM 557 C C . SER A 1 72 ? 3.369 5.109 18.809 1.00 82.31 72 SER A C 1
ATOM 559 O O . SER A 1 72 ? 4.153 5.188 19.753 1.00 82.31 72 SER A O 1
ATOM 561 N N . ALA A 1 73 ? 2.906 3.938 18.358 1.00 80.38 73 ALA A N 1
ATOM 562 C CA . ALA A 1 73 ? 3.317 2.648 18.908 1.00 80.38 73 ALA A CA 1
ATOM 563 C C . ALA A 1 73 ? 4.802 2.362 18.636 1.00 80.38 73 ALA A C 1
ATOM 565 O O . ALA A 1 73 ? 5.534 2.003 19.554 1.00 80.38 73 ALA A O 1
ATOM 566 N N . VAL A 1 74 ? 5.265 2.604 17.404 1.00 78.06 74 VAL A N 1
ATOM 567 C CA . VAL A 1 74 ? 6.680 2.438 17.033 1.00 78.06 74 VAL A CA 1
ATOM 568 C C . VAL A 1 74 ? 7.574 3.401 17.821 1.00 78.06 74 VAL A C 1
ATOM 570 O O . VAL A 1 74 ? 8.581 2.979 18.377 1.00 78.06 74 VAL A O 1
ATOM 573 N N . SER A 1 75 ? 7.191 4.674 17.958 1.00 77.25 75 SER A N 1
ATOM 574 C CA . SER A 1 75 ? 7.972 5.671 18.708 1.00 77.25 75 SER A CA 1
ATOM 575 C C . SER A 1 75 ? 8.138 5.347 20.196 1.00 77.25 75 SER A C 1
ATOM 577 O O . SER A 1 75 ? 9.056 5.871 20.820 1.00 77.25 75 SER A O 1
ATOM 579 N N . ARG A 1 76 ? 7.236 4.552 20.782 1.00 79.19 76 ARG A N 1
ATOM 580 C CA . ARG A 1 76 ? 7.281 4.149 22.199 1.00 79.19 76 ARG A CA 1
ATOM 581 C C . ARG A 1 76 ? 7.969 2.801 22.420 1.00 79.19 76 ARG A C 1
ATOM 583 O O . ARG A 1 76 ? 8.098 2.384 23.566 1.00 79.19 76 ARG A O 1
ATOM 590 N N . SER A 1 77 ? 8.355 2.115 21.347 1.00 75.75 77 SER A N 1
ATOM 591 C CA . SER A 1 77 ? 8.971 0.792 21.413 1.00 75.75 77 SER A CA 1
ATOM 592 C C . SER A 1 77 ? 10.475 0.849 21.641 1.00 75.75 77 SER A C 1
ATOM 594 O O . SER A 1 77 ? 11.130 1.846 21.327 1.00 75.75 77 SER A O 1
ATOM 596 N N . THR A 1 78 ? 11.025 -0.224 22.203 1.00 75.81 78 THR A N 1
ATOM 597 C CA . THR A 1 78 ? 12.466 -0.347 22.418 1.00 75.81 78 THR A CA 1
ATOM 598 C C . THR A 1 78 ? 13.143 -0.707 21.097 1.00 75.81 78 THR A C 1
ATOM 600 O O . THR A 1 78 ? 12.595 -1.504 20.329 1.00 75.81 78 THR A O 1
ATOM 603 N N . PRO A 1 79 ? 14.352 -0.195 20.805 1.00 68.31 79 PRO A N 1
ATOM 604 C CA . PRO A 1 79 ? 15.143 -0.701 19.690 1.00 68.31 79 PRO A CA 1
ATOM 605 C C . PRO A 1 79 ? 15.316 -2.225 19.792 1.00 68.31 79 PRO A C 1
ATOM 607 O O . PRO A 1 79 ? 15.913 -2.723 20.742 1.00 68.31 79 PRO A O 1
ATOM 610 N N . GLY A 1 80 ? 14.774 -2.960 18.818 1.00 66.06 80 GLY A N 1
ATOM 611 C CA . GLY A 1 80 ? 14.764 -4.429 18.797 1.00 66.06 80 GLY A CA 1
ATOM 612 C C . GLY A 1 80 ? 13.380 -5.058 18.984 1.00 66.06 80 GLY A C 1
ATOM 613 O O . GLY A 1 80 ? 13.198 -6.218 18.609 1.00 66.06 80 GLY A O 1
ATOM 614 N N . ASP A 1 81 ? 12.392 -4.300 19.466 1.00 69.75 81 ASP A N 1
ATOM 615 C CA . ASP A 1 81 ? 11.012 -4.772 19.554 1.00 69.75 81 ASP A CA 1
ATOM 616 C C . ASP A 1 81 ? 10.380 -4.845 18.158 1.00 69.75 81 ASP A C 1
ATOM 618 O O . ASP A 1 81 ? 10.350 -3.875 17.397 1.00 69.75 81 ASP A O 1
ATOM 622 N N . ASN A 1 82 ? 9.815 -6.006 17.820 1.00 64.75 82 ASN A N 1
ATOM 623 C CA . ASN A 1 82 ? 8.893 -6.098 16.694 1.00 64.75 82 ASN A CA 1
ATOM 624 C C . ASN A 1 82 ? 7.530 -5.606 17.178 1.00 64.75 82 ASN A C 1
ATOM 626 O O . ASN A 1 82 ? 6.823 -6.345 17.855 1.00 64.75 82 ASN A O 1
ATOM 630 N N . VAL A 1 83 ? 7.156 -4.373 16.834 1.00 70.19 83 VAL A N 1
ATOM 631 C CA . VAL A 1 83 ? 5.792 -3.873 17.057 1.00 70.19 83 VAL A CA 1
ATOM 632 C C . VAL A 1 83 ? 4.929 -4.276 15.860 1.00 70.19 83 VAL A C 1
ATOM 634 O O . VAL A 1 83 ? 5.040 -3.649 14.800 1.00 70.19 83 VAL A O 1
ATOM 637 N N . PRO A 1 84 ? 4.081 -5.317 15.964 1.00 69.81 84 PRO A N 1
ATOM 638 C CA . PRO A 1 84 ? 3.164 -5.646 14.887 1.00 69.81 84 PRO A CA 1
ATOM 639 C C . PRO A 1 84 ? 2.150 -4.512 14.729 1.00 69.81 84 PRO A C 1
ATOM 641 O O . PRO A 1 84 ? 1.470 -4.120 15.678 1.00 69.81 84 PRO A O 1
ATOM 644 N N . LEU A 1 85 ? 2.050 -3.974 13.515 1.00 79.75 85 LEU A N 1
ATOM 645 C CA . LEU A 1 85 ? 1.016 -3.002 13.182 1.00 79.75 85 LEU A CA 1
ATOM 646 C C . LEU A 1 85 ? -0.347 -3.699 13.150 1.00 79.75 85 LEU A C 1
ATOM 648 O O . LEU A 1 85 ? -0.463 -4.831 12.677 1.00 79.75 85 LEU A O 1
ATOM 652 N N . VAL A 1 86 ? -1.382 -3.011 13.637 1.00 84.69 86 VAL A N 1
ATOM 653 C CA . VAL A 1 86 ? -2.766 -3.505 13.585 1.00 84.69 86 VAL A CA 1
ATOM 654 C C . VAL A 1 86 ? -3.143 -3.767 12.129 1.00 84.69 86 VAL A C 1
ATOM 656 O O . VAL A 1 86 ? -2.875 -2.925 11.277 1.00 84.69 86 VAL A O 1
ATOM 659 N N . ASN A 1 87 ? -3.776 -4.901 11.830 1.00 87.38 87 ASN A N 1
ATOM 660 C CA . ASN A 1 87 ? -4.162 -5.236 10.461 1.00 87.38 87 ASN A CA 1
ATOM 661 C C . ASN A 1 87 ? -5.215 -4.236 9.922 1.00 87.38 87 ASN A C 1
ATOM 663 O O . ASN A 1 87 ? -6.343 -4.237 10.419 1.00 87.38 87 ASN A O 1
ATOM 667 N N . PRO A 1 88 ? -4.898 -3.415 8.901 1.00 88.25 88 PRO A N 1
ATOM 668 C CA . PRO A 1 88 ? -5.838 -2.434 8.353 1.00 88.25 88 PRO A CA 1
ATOM 669 C C . PRO A 1 88 ? -6.978 -3.064 7.536 1.00 88.25 88 PRO A C 1
ATOM 671 O O . PRO A 1 88 ? -7.953 -2.374 7.239 1.00 88.25 88 PRO A O 1
ATOM 674 N N . ALA A 1 89 ? -6.869 -4.353 7.187 1.00 89.12 89 ALA A N 1
ATOM 675 C CA . ALA A 1 89 ? -7.854 -5.110 6.416 1.00 89.12 89 ALA A CA 1
ATOM 676 C C . ALA A 1 89 ? -8.775 -6.004 7.270 1.00 89.12 89 ALA A C 1
ATOM 678 O O . ALA A 1 89 ? -9.461 -6.879 6.741 1.00 89.12 89 ALA A O 1
ATOM 679 N N . ALA A 1 90 ? -8.800 -5.802 8.592 1.00 89.25 90 ALA A N 1
ATOM 680 C CA . ALA A 1 90 ? -9.785 -6.432 9.472 1.00 89.25 90 ALA A CA 1
ATOM 681 C C . ALA A 1 90 ? -11.236 -6.047 9.071 1.00 89.25 90 ALA A C 1
ATOM 683 O O . ALA A 1 90 ? -11.431 -5.079 8.323 1.00 89.25 90 ALA A O 1
ATOM 684 N N . PRO A 1 91 ? -12.275 -6.769 9.541 1.00 86.06 91 PRO A N 1
ATOM 685 C CA . PRO A 1 91 ? -13.671 -6.478 9.189 1.00 86.06 91 PRO A CA 1
ATOM 686 C C . PRO A 1 91 ? -14.074 -5.006 9.391 1.00 86.06 91 PRO A C 1
ATOM 688 O O . PRO A 1 91 ? -14.696 -4.411 8.510 1.00 86.06 91 PRO A O 1
ATOM 691 N N . ASP A 1 92 ? -13.635 -4.402 10.494 1.00 86.38 92 ASP A N 1
ATOM 692 C CA . ASP A 1 92 ? -13.815 -2.996 10.882 1.00 86.38 92 ASP A CA 1
ATOM 693 C C . ASP A 1 92 ? -12.686 -2.063 10.398 1.00 86.38 92 ASP A C 1
ATOM 695 O O . ASP A 1 92 ? -12.720 -0.856 10.631 1.00 86.38 92 ASP A O 1
ATOM 699 N N . GLY A 1 93 ? -11.685 -2.610 9.708 1.00 89.38 93 GLY A N 1
ATOM 700 C CA . GLY A 1 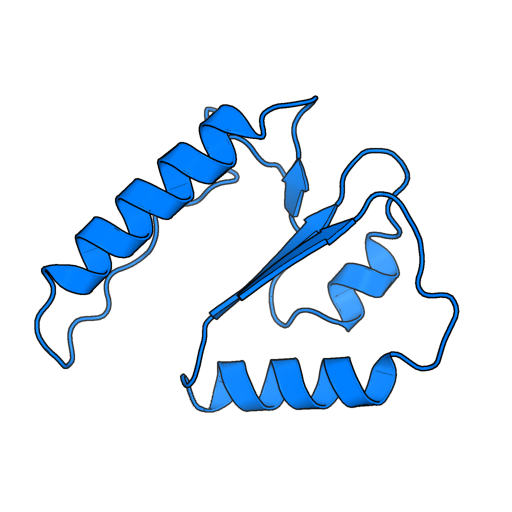93 ? -10.559 -1.867 9.160 1.00 89.38 93 GLY A CA 1
ATOM 701 C C . GLY A 1 93 ? -10.942 -0.982 7.972 1.00 89.38 93 GLY A C 1
ATOM 702 O O . GLY A 1 93 ? -11.929 -1.230 7.273 1.00 89.38 93 GLY A O 1
ATOM 703 N N . TRP A 1 94 ? -10.124 0.038 7.708 1.00 92.94 94 TRP A N 1
ATOM 704 C CA . TRP A 1 94 ? -10.334 1.023 6.638 1.00 92.94 94 TRP A CA 1
ATOM 705 C C . TRP A 1 94 ? -10.009 0.496 5.231 1.00 92.94 94 TRP A C 1
ATOM 707 O O . TRP A 1 94 ? -10.341 1.151 4.239 1.00 92.94 94 TRP A O 1
ATOM 717 N N . ALA A 1 95 ? -9.376 -0.675 5.129 1.00 94.44 95 ALA A N 1
ATOM 718 C CA . ALA A 1 95 ? -8.985 -1.299 3.870 1.00 94.44 95 ALA A CA 1
ATOM 719 C C . ALA A 1 95 ? -9.549 -2.715 3.700 1.00 94.44 95 ALA A C 1
ATOM 721 O O . ALA A 1 95 ? -10.040 -3.332 4.644 1.00 94.44 95 ALA A O 1
ATOM 722 N N . SER A 1 96 ? -9.470 -3.227 2.476 1.00 92.25 96 SER A N 1
ATOM 723 C CA . SER A 1 96 ? -9.577 -4.650 2.135 1.00 92.25 96 SER A CA 1
ATOM 724 C C . SER A 1 96 ? -8.354 -5.082 1.324 1.00 92.25 96 SER A C 1
ATOM 726 O O . SER A 1 96 ? -7.629 -4.227 0.819 1.00 92.25 96 SER A O 1
ATOM 728 N N . VAL A 1 97 ? -8.113 -6.388 1.228 1.00 86.50 97 VAL A N 1
ATOM 729 C CA . VAL A 1 97 ? -7.125 -6.972 0.304 1.00 86.50 97 VAL A CA 1
ATOM 730 C C . VAL A 1 97 ? -7.831 -7.374 -0.980 1.00 86.50 97 VAL A C 1
ATOM 732 O O . VAL A 1 97 ? -8.980 -7.857 -0.856 1.00 86.50 97 VAL A O 1
#

Secondary structure (DSSP, 8-state):
-EEEESS--SS--HHHHHHHHHHHHTTS---EEEE-TT--HHHHHHH-SSPPEEE-TTTHHHHHHHHHHHHHHHHTSPTT---PPP-TTSTTSSEE-

Organism: NCBI:txid487881

Radius of gyration: 13.99 Å; chains: 1; bounding box: 32×17×40 Å

pLDDT: mean 89.6, std 7.45, range [64.75, 97.06]

Sequence (97 aa):
MFLITDGSPTDAWQRAAALVREGEATKNFQFFAVGVQGADMDTLGKISSRAPLHLKGLQFKELFKWLSNSMSAVSRSTPGDNVPLVNPAAPDGWASV